Protein AF-W4UVD9-F1 (afdb_monomer_lite)

pLDDT: mean 90.36, std 11.75, range [53.03, 98.56]

Foldseek 3Di:
DVLLVPDDPLLSQLVVCVVVVDQLCRNCVVSVHHSVVSVVSVVVSVVSSVVVVVD

Secondary structure (DSSP, 8-state):
-HHHHTS-HHHHHHHHHHHTT--HHHHHHHHTS-HHHHHHHHHHHHHHHHHHH--

Structure (mmCIF, N/CA/C/O backbone):
data_AF-W4UVD9-F1
#
_entry.id   AF-W4UVD9-F1
#
loop_
_atom_site.group_PDB
_atom_site.id
_atom_site.type_symbol
_atom_site.label_atom_id
_atom_site.label_alt_id
_atom_site.label_comp_id
_atom_site.labe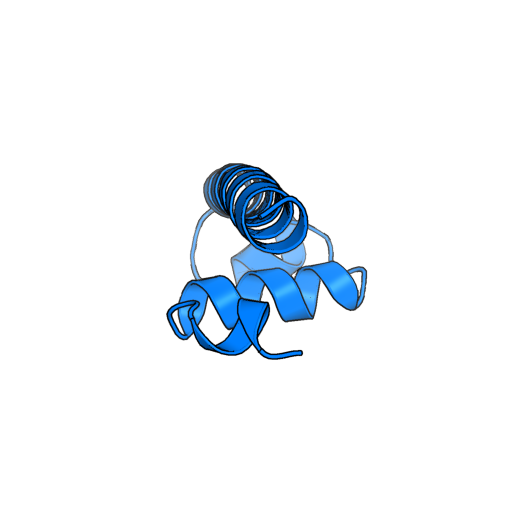l_asym_id
_atom_site.label_entity_id
_atom_site.label_seq_id
_atom_site.pdbx_PDB_ins_code
_atom_site.Cartn_x
_atom_site.Cartn_y
_atom_site.Cartn_z
_atom_site.occupancy
_atom_site.B_iso_or_equiv
_atom_site.auth_seq_id
_atom_site.auth_comp_id
_atom_site.auth_asym_id
_atom_site.auth_atom_id
_atom_site.pdbx_PDB_model_num
ATOM 1 N N . MET A 1 1 ? -14.950 1.163 6.611 1.00 54.06 1 MET A N 1
ATOM 2 C CA . MET A 1 1 ? -14.407 1.541 5.285 1.00 54.06 1 MET A CA 1
ATOM 3 C C . MET A 1 1 ? -14.028 3.024 5.167 1.00 54.06 1 MET A C 1
ATOM 5 O O . MET A 1 1 ? -13.159 3.317 4.361 1.00 54.06 1 MET A O 1
ATOM 9 N N . GLU A 1 2 ? -14.578 3.954 5.964 1.00 61.22 2 GLU A N 1
ATOM 10 C CA . GLU A 1 2 ? -14.295 5.407 5.846 1.00 61.22 2 GLU A CA 1
ATOM 11 C C . GLU A 1 2 ? -12.819 5.826 5.985 1.00 61.22 2 GLU A C 1
ATOM 13 O O . GLU A 1 2 ? -12.385 6.757 5.312 1.00 61.22 2 GLU A O 1
ATOM 18 N N . ALA A 1 3 ? -12.022 5.140 6.811 1.00 62.84 3 ALA A N 1
ATOM 19 C CA . ALA A 1 3 ? -10.624 5.513 7.059 1.00 62.84 3 ALA A CA 1
ATOM 20 C C . ALA A 1 3 ? -9.731 5.416 5.803 1.00 62.84 3 ALA A C 1
ATOM 22 O O . ALA A 1 3 ? -8.838 6.238 5.608 1.00 62.84 3 ALA A O 1
ATOM 23 N N . LEU A 1 4 ? -10.019 4.464 4.904 1.00 65.06 4 LEU A N 1
ATOM 24 C CA . LEU A 1 4 ? -9.288 4.298 3.642 1.00 65.06 4 LEU A CA 1
ATOM 25 C C . LEU A 1 4 ? -9.650 5.367 2.600 1.00 65.06 4 LEU A C 1
ATOM 27 O O . LEU A 1 4 ? -8.832 5.668 1.736 1.00 65.06 4 LEU A O 1
ATOM 31 N N . TYR A 1 5 ? -10.841 5.973 2.681 1.00 68.56 5 TYR A N 1
ATOM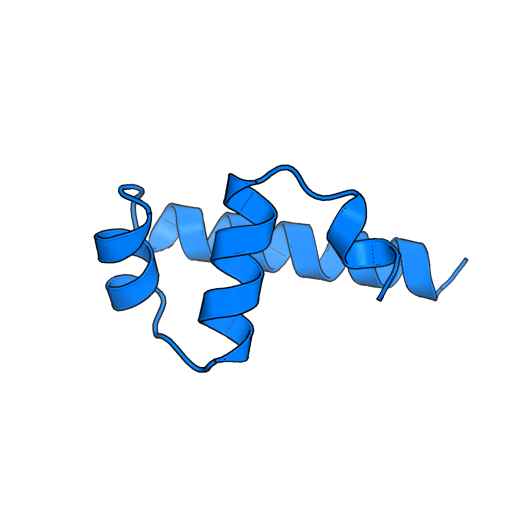 32 C CA . TYR A 1 5 ? -11.258 7.042 1.761 1.00 68.56 5 TYR A CA 1
ATOM 33 C C . TYR A 1 5 ? -10.551 8.377 2.021 1.00 68.56 5 TYR A C 1
ATOM 35 O O . TYR A 1 5 ? -10.592 9.255 1.165 1.00 68.56 5 TYR A O 1
ATOM 43 N N . ARG A 1 6 ? -9.887 8.537 3.173 1.00 77.56 6 ARG A N 1
ATOM 44 C CA . ARG A 1 6 ? -9.075 9.729 3.477 1.00 77.56 6 ARG A CA 1
ATOM 45 C C . ARG A 1 6 ? -7.649 9.645 2.926 1.00 77.56 6 ARG A C 1
ATOM 47 O O . ARG A 1 6 ? -6.894 10.605 3.059 1.00 77.56 6 ARG A O 1
ATOM 54 N N . LEU A 1 7 ? -7.261 8.502 2.359 1.00 85.75 7 LEU A N 1
ATOM 55 C CA . LEU A 1 7 ? -5.966 8.338 1.709 1.00 85.75 7 LEU A CA 1
ATOM 56 C C . LEU A 1 7 ? -5.997 8.963 0.314 1.00 85.75 7 LEU A C 1
ATOM 58 O O . LEU A 1 7 ? -7.013 8.907 -0.377 1.00 85.75 7 LEU A O 1
ATOM 62 N N . ASN A 1 8 ? -4.866 9.524 -0.116 1.00 90.06 8 ASN A N 1
ATOM 63 C CA . ASN A 1 8 ? -4.690 9.870 -1.526 1.00 90.06 8 ASN A CA 1
ATOM 64 C C . ASN A 1 8 ? -4.700 8.593 -2.390 1.00 90.06 8 ASN A C 1
ATOM 66 O O . ASN A 1 8 ? -4.505 7.485 -1.886 1.00 90.06 8 ASN A O 1
ATOM 70 N N . GLU A 1 9 ? -4.914 8.752 -3.6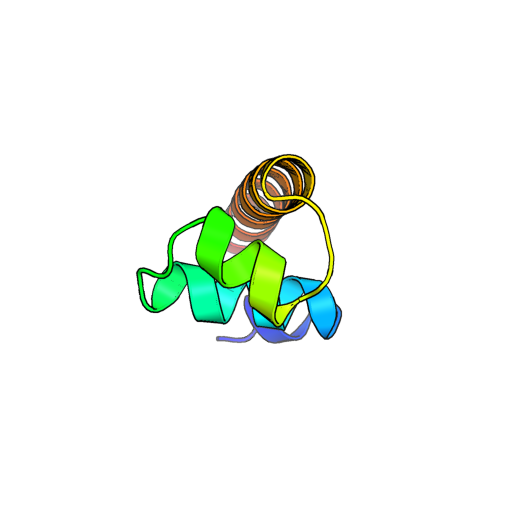95 1.00 90.19 9 GLU A N 1
ATOM 71 C CA . GLU A 1 9 ? -5.089 7.629 -4.628 1.00 90.19 9 GLU A CA 1
ATOM 72 C C . GLU A 1 9 ? -3.918 6.636 -4.614 1.00 90.19 9 GLU A C 1
ATOM 74 O O . GLU A 1 9 ? -4.133 5.423 -4.636 1.00 90.19 9 GLU A O 1
ATOM 79 N N . VAL A 1 10 ? -2.684 7.135 -4.502 1.00 92.19 10 VAL A N 1
ATOM 80 C CA . VAL A 1 10 ? -1.474 6.301 -4.468 1.00 92.19 10 VAL A CA 1
ATOM 81 C C . VAL A 1 10 ? -1.414 5.480 -3.183 1.00 92.19 10 VAL A C 1
ATOM 83 O O . VAL A 1 10 ? -1.217 4.269 -3.222 1.00 92.19 10 VAL A O 1
ATOM 86 N N . ASP A 1 11 ? -1.612 6.121 -2.033 1.00 94.19 11 ASP A N 1
ATOM 87 C CA . ASP A 1 11 ? -1.571 5.453 -0.734 1.00 94.19 11 ASP A CA 1
ATOM 88 C C . ASP A 1 11 ? -2.717 4.432 -0.591 1.00 94.19 11 ASP A C 1
ATOM 90 O O . ASP A 1 11 ? -2.526 3.360 -0.014 1.00 94.19 11 ASP A O 1
ATOM 94 N N . LYS A 1 12 ? -3.888 4.723 -1.175 1.00 93.06 12 LYS A N 1
ATOM 95 C CA . LYS A 1 12 ? -4.999 3.770 -1.271 1.00 93.06 12 LYS A CA 1
ATOM 96 C C . LYS A 1 12 ? -4.636 2.567 -2.143 1.00 93.06 12 LYS A C 1
ATOM 98 O O . LYS A 1 12 ? -4.874 1.441 -1.718 1.00 93.06 12 LYS A O 1
ATOM 103 N N . SER A 1 13 ? -4.043 2.793 -3.315 1.00 94.75 13 SER A N 1
ATOM 104 C CA . SER A 1 13 ? -3.628 1.717 -4.230 1.00 94.75 13 SER A CA 1
ATOM 105 C C . SER A 1 13 ? -2.601 0.791 -3.578 1.00 94.75 13 SER A C 1
ATOM 107 O O . SER A 1 13 ? -2.764 -0.423 -3.604 1.00 94.75 13 SER A O 1
ATOM 109 N N . ILE A 1 14 ? -1.602 1.359 -2.893 1.00 96.62 14 ILE A N 1
ATOM 110 C CA . ILE A 1 14 ? -0.586 0.594 -2.156 1.00 96.62 14 ILE A CA 1
ATOM 111 C C . ILE A 1 14 ? -1.220 -0.277 -1.067 1.00 96.62 14 ILE A C 1
ATOM 113 O O . ILE A 1 14 ? -0.869 -1.447 -0.942 1.00 96.62 14 ILE A O 1
ATOM 117 N N . MET A 1 15 ? -2.151 0.269 -0.275 1.00 95.19 15 MET A N 1
ATOM 118 C CA . MET A 1 15 ? -2.797 -0.519 0.777 1.00 95.19 15 MET A CA 1
ATOM 119 C C . MET A 1 15 ? -3.747 -1.580 0.237 1.00 95.19 15 MET A C 1
ATOM 121 O O . MET A 1 15 ? -3.840 -2.631 0.855 1.00 95.19 15 MET A O 1
ATOM 125 N N . LEU A 1 16 ? -4.445 -1.329 -0.874 1.00 94.56 16 LEU A N 1
ATOM 126 C CA . LEU A 1 16 ? -5.309 -2.335 -1.495 1.00 94.56 16 LEU A CA 1
ATOM 127 C C . LEU A 1 16 ? -4.491 -3.528 -1.984 1.00 94.56 16 LEU A C 1
ATOM 129 O O . LEU A 1 16 ? -4.775 -4.644 -1.572 1.00 94.56 16 LEU A O 1
ATOM 133 N N . LEU A 1 17 ? -3.427 -3.283 -2.751 1.00 97.25 17 LEU A N 1
ATOM 134 C CA . LEU A 1 17 ? -2.544 -4.348 -3.232 1.00 97.25 17 LEU A CA 1
ATOM 135 C C . LEU A 1 17 ? -1.906 -5.118 -2.067 1.00 97.25 17 LEU A C 1
ATOM 137 O O . LEU A 1 17 ? -1.870 -6.342 -2.073 1.00 97.25 17 LEU A O 1
ATOM 141 N N . TYR A 1 18 ? -1.470 -4.413 -1.018 1.00 97.12 18 TYR A N 1
ATOM 142 C CA . TYR A 1 18 ? -0.937 -5.063 0.181 1.00 97.12 18 TYR A CA 1
ATOM 143 C C . TYR A 1 18 ? -1.971 -5.942 0.907 1.00 97.12 18 TYR A C 1
ATOM 145 O O . TYR A 1 18 ? -1.608 -6.958 1.489 1.00 97.12 18 TYR A O 1
ATOM 153 N N . LEU A 1 19 ? -3.251 -5.554 0.910 1.00 94.81 19 LEU A N 1
ATOM 154 C CA . LEU A 1 19 ? -4.339 -6.351 1.494 1.00 94.81 19 LEU A CA 1
ATOM 155 C C . LEU A 1 19 ? -4.743 -7.544 0.618 1.00 94.81 19 LEU A C 1
ATOM 157 O O . LEU A 1 19 ? -5.347 -8.479 1.131 1.00 94.81 19 LEU A O 1
ATOM 161 N N . GLU A 1 20 ? -4.412 -7.508 -0.671 1.00 97.12 20 GLU A N 1
ATOM 162 C CA . GLU A 1 20 ? -4.544 -8.621 -1.620 1.00 97.12 20 GLU A CA 1
ATOM 163 C C . GLU A 1 20 ? -3.292 -9.523 -1.636 1.00 97.12 20 GLU A C 1
ATOM 165 O O . GLU A 1 20 ? -3.096 -10.294 -2.570 1.00 97.12 20 GLU A O 1
ATOM 170 N N . ASP A 1 21 ? -2.449 -9.428 -0.599 1.00 97.62 21 ASP A N 1
ATOM 171 C CA . ASP A 1 21 ? -1.234 -10.226 -0.383 1.00 97.62 21 ASP A CA 1
ATOM 172 C C . ASP A 1 21 ? -0.133 -10.068 -1.452 1.00 97.62 21 ASP A C 1
ATOM 174 O O . ASP A 1 21 ? 0.777 -10.895 -1.537 1.00 97.62 21 ASP A O 1
ATOM 178 N N . TYR A 1 22 ? -0.140 -8.972 -2.220 1.00 98.38 22 TYR A N 1
ATOM 179 C CA . TYR A 1 22 ? 0.978 -8.644 -3.110 1.00 98.38 22 TYR A CA 1
ATOM 180 C C . TYR A 1 22 ? 2.250 -8.319 -2.308 1.00 98.38 22 TYR A C 1
ATOM 182 O O . TYR A 1 22 ? 2.224 -7.598 -1.301 1.00 98.38 22 TYR A O 1
ATOM 190 N N . SER A 1 23 ? 3.392 -8.807 -2.793 1.00 98.31 23 SER A N 1
ATOM 191 C CA . SER A 1 23 ? 4.715 -8.483 -2.252 1.00 98.31 23 SER A CA 1
ATOM 192 C C . SER A 1 23 ? 5.084 -7.013 -2.479 1.00 98.31 23 SER A C 1
ATOM 194 O O . SER A 1 23 ? 4.513 -6.315 -3.319 1.00 98.31 23 SER A O 1
ATOM 196 N N . TYR A 1 24 ? 6.069 -6.504 -1.733 1.00 98.25 24 TYR A N 1
ATOM 197 C CA . TYR A 1 24 ? 6.507 -5.112 -1.895 1.00 98.25 24 TYR A CA 1
ATOM 198 C C . TYR A 1 24 ? 7.127 -4.872 -3.271 1.00 98.25 24 TYR A C 1
ATOM 200 O O . TYR A 1 24 ? 6.993 -3.775 -3.806 1.00 98.25 24 TYR A O 1
ATOM 208 N N . GLU A 1 25 ? 7.769 -5.891 -3.832 1.00 98.44 25 GLU A N 1
ATOM 209 C CA . GLU A 1 25 ? 8.330 -5.929 -5.173 1.00 98.44 25 GLU A CA 1
ATOM 210 C C . GLU A 1 25 ? 7.222 -5.820 -6.231 1.00 98.44 25 GLU A C 1
ATOM 212 O O . GLU A 1 25 ? 7.259 -4.907 -7.053 1.00 98.44 25 GLU A O 1
ATOM 217 N N . GLU A 1 26 ? 6.171 -6.640 -6.157 1.00 98.56 26 GLU A N 1
ATOM 218 C CA . GLU A 1 26 ? 5.053 -6.565 -7.111 1.00 98.56 26 GLU A CA 1
ATOM 219 C C . GLU A 1 26 ? 4.311 -5.223 -7.020 1.00 98.56 26 GLU A C 1
ATOM 221 O O . GLU A 1 26 ? 3.966 -4.617 -8.035 1.00 98.56 26 GLU A O 1
ATOM 226 N N . ILE A 1 27 ? 4.114 -4.700 -5.806 1.00 98.38 27 ILE A N 1
ATOM 227 C CA . ILE A 1 27 ? 3.523 -3.369 -5.608 1.00 98.38 27 ILE A CA 1
ATOM 228 C C . ILE A 1 27 ? 4.434 -2.283 -6.194 1.00 98.38 27 ILE A C 1
ATOM 230 O O . ILE A 1 27 ? 3.943 -1.303 -6.757 1.00 98.38 27 ILE A O 1
ATOM 234 N N . SER A 1 28 ? 5.754 -2.439 -6.067 1.00 98.00 28 SER A N 1
ATOM 235 C CA . SER A 1 28 ? 6.737 -1.495 -6.604 1.00 98.00 28 SER A CA 1
ATOM 236 C C . SER A 1 28 ? 6.665 -1.408 -8.129 1.00 98.00 28 SER A C 1
ATOM 238 O O . SER A 1 28 ? 6.640 -0.301 -8.674 1.00 98.00 28 SER A O 1
ATOM 240 N N . ASP A 1 29 ? 6.502 -2.556 -8.789 1.00 98.19 29 ASP A N 1
ATOM 241 C CA . ASP A 1 29 ? 6.379 -2.663 -10.242 1.00 98.19 29 ASP A CA 1
ATOM 242 C C . ASP A 1 29 ? 5.060 -2.064 -10.751 1.00 98.19 29 ASP A C 1
ATOM 244 O O . ASP A 1 29 ? 5.040 -1.380 -11.774 1.00 98.19 29 ASP A O 1
ATOM 248 N N . ILE A 1 30 ? 3.959 -2.257 -10.014 1.00 97.31 30 ILE A N 1
ATOM 249 C CA . ILE A 1 30 ? 2.637 -1.719 -10.373 1.00 97.31 30 ILE A CA 1
ATOM 250 C C . ILE A 1 30 ? 2.567 -0.199 -10.163 1.00 97.31 30 ILE A C 1
ATOM 252 O O . ILE A 1 30 ? 2.017 0.525 -10.992 1.00 97.31 30 ILE A O 1
ATOM 256 N N . VAL A 1 31 ? 3.087 0.299 -9.037 1.00 95.75 31 VAL A N 1
ATOM 257 C CA . VAL A 1 31 ? 2.927 1.704 -8.619 1.00 95.75 31 VAL A CA 1
ATOM 258 C C . VAL A 1 31 ? 4.042 2.606 -9.167 1.00 95.75 31 VAL A C 1
ATOM 260 O O . VAL A 1 31 ? 3.874 3.825 -9.221 1.00 95.75 31 VAL A O 1
ATOM 263 N N . GLY A 1 32 ? 5.178 2.042 -9.588 1.00 96.56 32 GLY A N 1
ATOM 264 C CA . GLY A 1 32 ? 6.301 2.799 -10.151 1.00 96.56 32 GLY A CA 1
ATOM 265 C C . GLY A 1 32 ? 7.149 3.533 -9.105 1.00 96.56 32 GLY A C 1
ATOM 266 O O . GLY A 1 32 ? 7.738 4.576 -9.390 1.00 96.56 32 GLY A O 1
ATOM 267 N N . ILE A 1 33 ? 7.209 3.012 -7.877 1.00 96.50 33 ILE A N 1
ATOM 268 C CA . ILE A 1 33 ? 8.087 3.493 -6.795 1.00 96.50 33 ILE A CA 1
ATOM 269 C C . ILE A 1 33 ? 8.918 2.329 -6.269 1.00 96.50 33 ILE A C 1
ATOM 271 O O . ILE A 1 33 ? 8.515 1.193 -6.433 1.00 96.50 33 ILE A O 1
ATOM 275 N N . SER A 1 34 ? 10.039 2.568 -5.588 1.00 98.25 34 SER A N 1
ATOM 276 C CA . SER A 1 34 ? 10.853 1.461 -5.062 1.00 98.25 34 SER A CA 1
ATOM 277 C C . SER A 1 34 ? 10.138 0.645 -3.973 1.00 98.25 34 SER A C 1
ATOM 279 O O . SER A 1 34 ? 9.402 1.205 -3.155 1.00 98.25 34 SER A O 1
ATOM 281 N N . ALA A 1 35 ? 10.438 -0.656 -3.880 1.00 97.94 35 ALA A N 1
ATOM 282 C CA . ALA A 1 35 ? 9.919 -1.550 -2.834 1.00 97.94 35 ALA A CA 1
ATOM 283 C C . ALA A 1 35 ? 10.211 -1.042 -1.404 1.00 97.94 35 ALA A C 1
ATOM 285 O O . ALA A 1 35 ? 9.380 -1.151 -0.502 1.00 97.94 35 ALA A O 1
ATOM 286 N N . SER A 1 36 ? 11.356 -0.380 -1.196 1.00 98.12 36 SER A N 1
ATOM 287 C CA . SER A 1 36 ? 11.668 0.289 0.078 1.00 9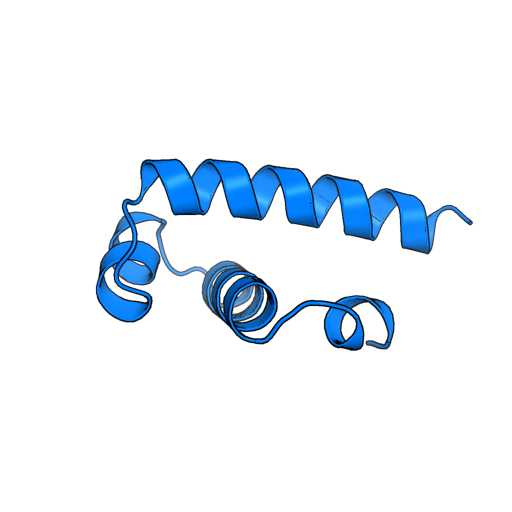8.12 36 SER A CA 1
ATOM 288 C C . SER A 1 36 ? 10.675 1.419 0.398 1.00 98.12 36 SER A C 1
ATOM 290 O O . SER A 1 36 ? 10.175 1.522 1.521 1.00 98.12 36 SER A O 1
ATOM 292 N N . ASN A 1 37 ? 10.312 2.233 -0.601 1.00 97.88 37 ASN A N 1
ATOM 293 C CA . ASN A 1 37 ? 9.325 3.299 -0.430 1.00 97.88 37 ASN A CA 1
ATOM 294 C C . ASN A 1 37 ? 7.911 2.735 -0.193 1.00 97.88 37 ASN A C 1
ATOM 296 O O . ASN A 1 37 ? 7.163 3.290 0.614 1.00 97.88 37 ASN A O 1
ATOM 300 N N . VAL A 1 38 ? 7.565 1.606 -0.828 1.00 98.25 38 VAL A N 1
ATOM 301 C CA . VAL A 1 38 ? 6.335 0.843 -0.538 1.00 98.25 38 VAL A CA 1
ATOM 302 C C . VAL A 1 38 ? 6.287 0.450 0.941 1.00 98.25 38 VAL A C 1
ATOM 304 O O . VAL A 1 38 ? 5.325 0.792 1.631 1.00 98.25 38 VAL A O 1
ATOM 307 N N . GLY A 1 39 ? 7.351 -0.166 1.466 1.00 98.00 39 GLY A N 1
ATOM 308 C CA . GLY A 1 39 ? 7.429 -0.575 2.872 1.00 98.00 39 GLY A CA 1
ATOM 309 C C . GLY A 1 39 ? 7.262 0.589 3.858 1.00 98.00 39 GLY A C 1
ATOM 310 O O . GLY A 1 39 ? 6.467 0.505 4.799 1.00 98.00 39 GLY A O 1
ATOM 311 N N . VAL A 1 40 ? 7.943 1.716 3.614 1.00 98.06 40 VAL A N 1
ATOM 312 C CA . VAL A 1 40 ? 7.813 2.935 4.440 1.00 98.06 40 VAL A CA 1
ATOM 313 C C . VAL A 1 40 ? 6.384 3.484 4.400 1.00 98.06 40 VAL A C 1
ATOM 315 O O . VAL A 1 40 ? 5.834 3.874 5.437 1.00 98.06 40 VAL A O 1
ATOM 318 N N . LYS A 1 41 ? 5.763 3.514 3.216 1.00 96.44 41 LYS A N 1
ATOM 319 C CA . LYS A 1 41 ? 4.380 3.971 3.045 1.00 96.44 41 LYS A CA 1
ATOM 320 C C . LYS A 1 41 ? 3.398 3.066 3.781 1.00 96.44 41 LYS A C 1
ATOM 322 O O . LYS A 1 41 ? 2.620 3.588 4.573 1.00 96.44 41 LYS A O 1
ATOM 327 N N . ILE A 1 42 ? 3.478 1.746 3.613 1.00 97.06 42 ILE A N 1
ATOM 328 C CA . ILE A 1 42 ? 2.612 0.783 4.314 1.00 97.06 42 ILE A CA 1
ATOM 329 C C . ILE A 1 42 ? 2.727 0.954 5.830 1.00 97.06 42 ILE A C 1
ATOM 331 O O . ILE A 1 42 ? 1.710 1.047 6.518 1.00 97.06 42 ILE A O 1
ATOM 335 N N . HIS A 1 43 ? 3.948 1.058 6.364 1.00 96.94 43 HIS A N 1
ATOM 336 C CA . HIS A 1 43 ? 4.151 1.287 7.794 1.00 96.94 43 HIS A CA 1
ATOM 337 C C . HIS A 1 43 ? 3.454 2.573 8.267 1.00 96.94 43 HIS A C 1
ATOM 339 O O . HIS A 1 43 ? 2.694 2.558 9.238 1.00 96.94 43 HIS A O 1
ATOM 345 N N . ARG A 1 44 ? 3.668 3.695 7.564 1.00 95.31 44 ARG A N 1
ATOM 346 C CA . ARG A 1 44 ? 3.037 4.980 7.903 1.00 95.31 44 ARG A CA 1
ATOM 347 C C . ARG A 1 44 ? 1.510 4.900 7.843 1.00 95.31 44 ARG A C 1
ATOM 349 O O . ARG A 1 44 ? 0.849 5.407 8.748 1.00 95.31 44 ARG A O 1
ATOM 356 N N . LEU A 1 45 ? 0.965 4.245 6.821 1.00 94.19 45 LEU A N 1
ATOM 357 C CA . LEU A 1 45 ? -0.475 4.098 6.616 1.00 94.19 45 LEU A CA 1
ATOM 358 C C . LEU A 1 45 ? -1.111 3.243 7.715 1.00 94.19 45 LEU A C 1
ATOM 360 O O . LEU A 1 45 ? -2.128 3.646 8.274 1.00 94.19 45 LEU A O 1
ATOM 364 N N . LYS A 1 46 ? -0.474 2.139 8.125 1.00 93.19 46 LYS A N 1
ATOM 365 C CA . LYS A 1 46 ? -0.917 1.332 9.277 1.00 93.19 46 LYS A CA 1
ATOM 366 C C . LYS A 1 46 ? -0.998 2.161 10.561 1.00 93.19 46 LYS A C 1
ATOM 368 O O . LYS A 1 46 ? -2.023 2.130 11.239 1.00 93.19 46 LYS A O 1
ATOM 373 N N . VAL A 1 47 ? 0.038 2.950 10.863 1.00 93.25 47 VAL A N 1
ATOM 374 C CA . VAL A 1 47 ? 0.056 3.835 12.044 1.00 93.25 47 VAL A CA 1
ATOM 375 C C . VAL A 1 47 ? -1.046 4.898 11.965 1.00 93.25 47 VAL A C 1
ATOM 377 O O . VAL A 1 47 ? -1.707 5.180 12.964 1.00 93.25 47 VAL A O 1
ATOM 380 N N . GLN A 1 48 ? -1.266 5.494 10.790 1.00 89.31 48 GLN A N 1
ATOM 381 C CA . GLN A 1 48 ? -2.331 6.482 10.588 1.00 89.31 48 GLN A CA 1
ATOM 382 C C . GLN A 1 48 ? -3.724 5.873 10.787 1.00 89.31 48 GLN A C 1
ATOM 384 O O . GLN A 1 48 ? -4.545 6.465 11.483 1.00 89.31 48 GLN A O 1
ATOM 389 N N . LEU A 1 49 ? -3.976 4.687 10.229 1.00 87.44 49 LEU A N 1
ATOM 390 C CA . LEU A 1 49 ? -5.251 3.983 10.369 1.00 87.44 49 LEU A CA 1
ATOM 391 C C . LEU A 1 49 ? -5.518 3.581 11.825 1.00 87.44 49 LEU A C 1
ATOM 393 O O . LEU A 1 49 ? -6.615 3.813 12.321 1.00 87.44 49 LEU A O 1
ATOM 397 N N . GLN A 1 50 ? -4.514 3.070 12.545 1.00 88.56 50 GLN A N 1
ATOM 398 C CA . GLN A 1 50 ? -4.644 2.756 13.975 1.00 88.56 50 GLN A CA 1
ATOM 399 C C . GLN A 1 50 ? -5.038 3.986 14.802 1.00 88.56 50 GLN A C 1
ATOM 401 O O . GLN A 1 50 ? -5.933 3.906 15.638 1.00 88.56 50 GLN A O 1
ATOM 406 N N . LYS A 1 51 ? -4.426 5.149 14.540 1.00 87.25 51 LYS A N 1
ATOM 407 C CA . LYS A 1 51 ? -4.787 6.408 15.217 1.00 87.25 51 LYS A CA 1
ATOM 408 C C . LYS A 1 51 ? -6.213 6.876 14.917 1.00 87.25 51 LYS A C 1
ATOM 410 O O . LYS A 1 51 ? -6.795 7.571 15.742 1.00 87.25 51 LYS A O 1
ATOM 415 N N . GLN A 1 52 ? -6.750 6.549 13.743 1.00 83.19 52 GLN A N 1
ATOM 416 C CA . GLN A 1 52 ? -8.123 6.898 13.368 1.00 83.19 52 GLN A CA 1
ATOM 417 C C . GLN A 1 52 ? -9.166 5.935 13.940 1.00 83.19 52 GLN A C 1
ATOM 419 O O . GLN A 1 52 ? -10.313 6.332 14.071 1.00 83.19 52 GLN A O 1
ATOM 424 N N . LEU A 1 53 ? -8.790 4.688 14.232 1.00 80.12 53 LEU A N 1
ATOM 425 C CA . LEU A 1 53 ? -9.691 3.679 14.803 1.00 80.12 53 LEU A CA 1
ATOM 426 C C . LEU A 1 53 ? -9.730 3.709 16.336 1.00 80.12 53 LEU A C 1
ATOM 428 O O . LEU A 1 53 ? -10.699 3.249 16.927 1.00 80.12 53 LEU A O 1
ATOM 432 N N . ASN A 1 54 ? -8.673 4.223 16.966 1.00 75.88 54 ASN A N 1
ATOM 433 C CA . ASN A 1 54 ? -8.565 4.350 18.421 1.00 75.88 54 ASN A CA 1
ATOM 434 C C . ASN A 1 54 ? -9.050 5.716 18.954 1.00 75.88 54 ASN A C 1
ATOM 436 O O . ASN A 1 54 ? -8.859 5.996 20.136 1.00 75.88 54 ASN A O 1
ATOM 440 N N . ASN A 1 55 ? -9.625 6.560 18.092 1.00 53.03 55 ASN A N 1
ATOM 441 C CA . ASN A 1 55 ? -10.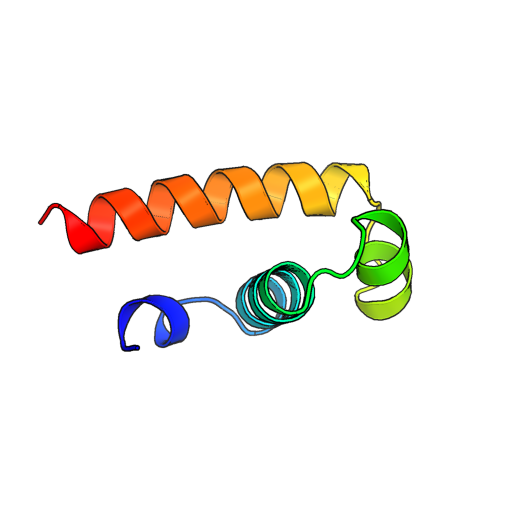305 7.816 18.427 1.00 53.03 55 ASN A CA 1
ATOM 442 C C . ASN A 1 55 ? -11.782 7.697 18.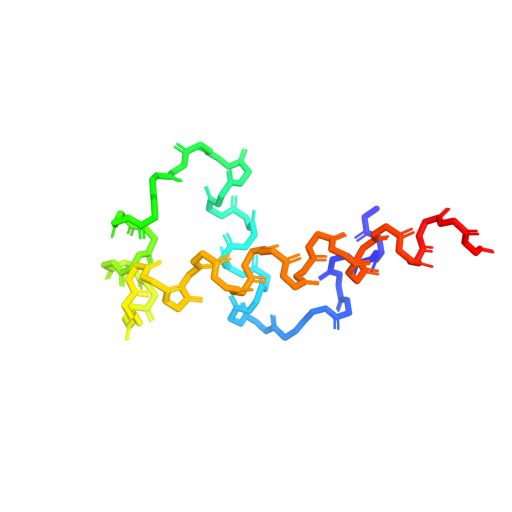054 1.00 53.03 55 ASN A C 1
ATOM 444 O O . ASN A 1 55 ? -12.601 8.338 18.743 1.00 53.03 55 ASN A O 1
#

Radius of gyration: 11.04 Å; chains: 1; bounding box: 26×20×29 Å

Organism: NCBI:txid1445607

InterPro domains:
  IPR013249 RNA polymerase sigma factor 70, region 4 type 2 [PF08281] (2-49)
  IPR013324 RNA polymerase sigma factor, region 3/4-like [SSF88659] (2-55)
  IPR036388 Winged helix-like DNA-binding domain superfamily [G3DSA:1.10.10.10] (1-55)

Sequence (55 aa):
MEALYRLNEVDKSIMLLYLEDYSYEEISDIVGISASNVGVKIHRLKVQLQKQLNN